Protein AF-A0A2A9NNT7-F1 (afdb_monomer_lite)

pLDDT: mean 87.03, std 10.15, range [54.22, 98.06]

Secondary structure (DSSP, 8-state):
-HHHHHTTS--HHHHHHHHHHSTT--GGGS--TTS---HHHHHHH-PPPPPPPP----SSTTSSEEEEEEE-SS--GGG--EEEEEEES--

Sequence (91 aa):
HIWHKHLGHPGAEALRHFKNDTLDMPSNVVKPRTDSICTGCVKGKMTNKSFPSSESRAKQPFELVHSDVKEFPKEGFRRTKYIVTFLDDFS

InterPro domains:
  IPR039537 Retrotransposon Ty1/copia-like [PTHR42648] (4-91)

Radius of gyration: 25.4 Å; chains: 1; bounding box: 49×34×61 Å

Organism: NCBI:txid703135

Structure (mmCIF, N/CA/C/O backbone):
data_AF-A0A2A9NNT7-F1
#
_entry.id   AF-A0A2A9NNT7-F1
#
loop_
_atom_site.group_PDB
_atom_site.id
_atom_site.type_symbol
_atom_site.label_atom_id
_atom_site.label_alt_id
_atom_s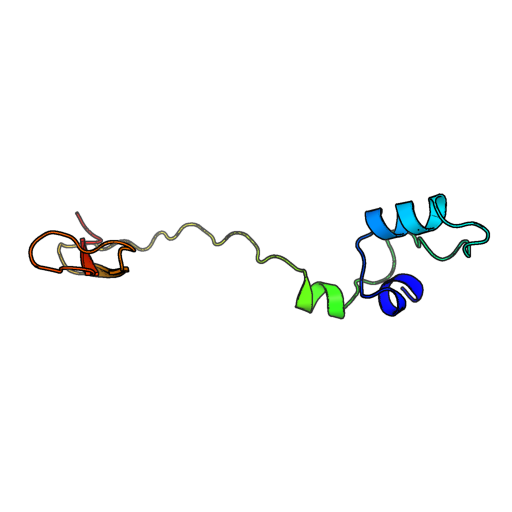ite.label_comp_id
_atom_site.label_asym_id
_atom_site.label_entity_id
_atom_site.label_seq_id
_atom_site.pdbx_PDB_ins_code
_atom_site.Cartn_x
_atom_site.Cartn_y
_atom_site.Cartn_z
_atom_site.occupancy
_atom_site.B_iso_or_equiv
_atom_site.auth_seq_id
_atom_site.auth_comp_id
_atom_site.auth_asym_id
_atom_site.auth_atom_id
_atom_site.pdbx_PDB_model_num
ATOM 1 N N . HIS A 1 1 ? 11.183 3.991 -31.332 1.00 69.25 1 HIS A N 1
ATOM 2 C CA . HIS A 1 1 ? 10.146 2.962 -31.095 1.00 69.25 1 HIS A CA 1
ATOM 3 C C . HIS A 1 1 ? 10.563 1.535 -31.406 1.00 69.25 1 HIS A C 1
ATOM 5 O O . HIS A 1 1 ? 10.325 0.711 -30.542 1.00 69.25 1 HIS A O 1
ATOM 11 N N . ILE A 1 2 ? 11.171 1.206 -32.555 1.00 83.06 2 ILE A N 1
ATOM 12 C CA . ILE A 1 2 ? 11.530 -0.194 -32.892 1.00 83.06 2 ILE A CA 1
ATOM 13 C C . ILE A 1 2 ? 12.432 -0.828 -31.821 1.00 83.06 2 ILE A C 1
ATOM 15 O O . ILE A 1 2 ? 12.012 -1.767 -31.156 1.00 83.06 2 ILE A O 1
ATOM 19 N N . TRP A 1 3 ? 13.606 -0.244 -31.564 1.00 84.44 3 TRP A N 1
ATOM 20 C CA . TRP A 1 3 ? 14.540 -0.734 -30.541 1.00 84.44 3 TRP A CA 1
ATOM 21 C C . TRP A 1 3 ? 13.956 -0.713 -29.127 1.00 84.44 3 TRP A C 1
ATOM 23 O O . TRP A 1 3 ? 14.139 -1.650 -28.364 1.00 84.44 3 TRP A O 1
ATOM 33 N N . HIS A 1 4 ? 13.150 0.302 -28.810 1.00 86.25 4 HIS A N 1
ATOM 34 C CA . HIS A 1 4 ? 12.379 0.333 -27.571 1.00 86.25 4 HIS A CA 1
ATOM 35 C C . HIS A 1 4 ? 11.428 -0.874 -27.440 1.00 86.25 4 HIS A C 1
ATOM 37 O O . HIS A 1 4 ? 11.311 -1.418 -26.355 1.00 86.25 4 HIS A O 1
ATOM 43 N N . LYS A 1 5 ? 10.761 -1.331 -28.508 1.00 85.69 5 LYS A N 1
ATOM 44 C CA . LYS A 1 5 ? 9.898 -2.525 -28.455 1.00 85.69 5 LYS A CA 1
ATOM 45 C C . LYS A 1 5 ? 10.713 -3.822 -28.422 1.00 85.69 5 LYS A C 1
ATOM 47 O O . LYS A 1 5 ? 10.465 -4.656 -27.562 1.00 85.69 5 LYS A O 1
ATOM 52 N N . HIS A 1 6 ? 11.694 -3.975 -29.313 1.00 87.31 6 HIS A N 1
ATOM 53 C CA . HIS A 1 6 ? 12.491 -5.205 -29.433 1.00 87.31 6 HIS A CA 1
ATOM 54 C C . HIS A 1 6 ? 13.291 -5.531 -28.167 1.00 87.31 6 HIS A C 1
ATOM 56 O O . HIS A 1 6 ? 13.452 -6.696 -27.833 1.00 87.31 6 HIS A O 1
ATOM 62 N N . LEU A 1 7 ? 13.755 -4.510 -27.442 1.00 86.56 7 LEU A N 1
ATOM 63 C CA . LEU A 1 7 ? 14.558 -4.679 -26.227 1.00 86.56 7 LEU A CA 1
ATOM 64 C C . LEU A 1 7 ? 13.714 -4.752 -24.943 1.00 86.56 7 LEU A C 1
ATOM 66 O O . LEU A 1 7 ? 14.255 -4.626 -23.849 1.00 86.56 7 LEU A O 1
ATOM 70 N N . GLY A 1 8 ? 12.387 -4.897 -25.045 1.00 88.94 8 GLY A N 1
ATOM 71 C CA . GLY A 1 8 ? 11.524 -5.045 -23.867 1.00 88.94 8 GLY A CA 1
ATOM 72 C C . GLY A 1 8 ? 11.185 -3.730 -23.158 1.00 88.94 8 GLY A C 1
ATOM 73 O O . GLY A 1 8 ? 11.130 -3.655 -21.932 1.00 88.94 8 GLY A O 1
ATOM 74 N N . HIS A 1 9 ? 10.927 -2.668 -23.918 1.00 89.44 9 HIS A N 1
ATOM 75 C CA . HIS A 1 9 ? 10.500 -1.364 -23.406 1.00 89.44 9 HIS A CA 1
ATOM 76 C C . HIS A 1 9 ? 11.478 -0.655 -22.447 1.00 89.44 9 HIS A C 1
ATOM 78 O O . HIS A 1 9 ? 11.020 -0.033 -21.480 1.00 89.44 9 HIS A O 1
ATOM 84 N N . PRO A 1 10 ? 12.807 -0.681 -22.668 1.00 87.19 10 PRO A N 1
ATOM 85 C CA . PRO A 1 10 ? 13.754 -0.003 -21.792 1.00 87.19 10 PRO A CA 1
ATOM 86 C C . PRO A 1 10 ? 13.487 1.507 -21.744 1.00 87.19 10 PRO A C 1
ATOM 88 O O . PRO A 1 10 ? 12.969 2.106 -22.697 1.00 87.19 10 PRO A O 1
ATOM 91 N N . GLY A 1 11 ? 13.834 2.112 -20.606 1.00 86.44 11 GLY A N 1
ATOM 92 C CA . GLY A 1 11 ? 13.777 3.559 -20.425 1.00 86.44 11 GLY A CA 1
ATOM 93 C C . GLY A 1 11 ? 14.746 4.289 -21.358 1.00 86.44 11 GLY A C 1
ATOM 94 O O . GLY A 1 11 ? 15.667 3.695 -21.919 1.00 86.44 11 GLY A O 1
ATOM 95 N N . ALA A 1 12 ? 14.551 5.598 -21.514 1.00 83.88 12 ALA A N 1
ATOM 96 C CA . ALA A 1 12 ? 15.376 6.414 -22.409 1.00 83.88 12 ALA A CA 1
ATOM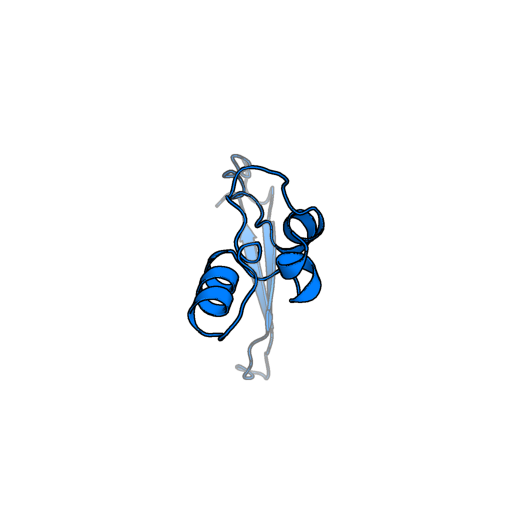 97 C C . ALA A 1 12 ? 16.870 6.386 -22.039 1.00 83.88 12 ALA A C 1
ATOM 99 O O . ALA A 1 12 ? 17.722 6.399 -22.920 1.00 83.88 12 ALA A O 1
ATOM 100 N N . GLU A 1 13 ? 17.183 6.319 -20.746 1.00 85.69 13 GLU A N 1
ATOM 101 C CA . GLU A 1 13 ? 18.554 6.214 -20.245 1.00 85.69 13 GLU A CA 1
ATOM 102 C C . GLU A 1 13 ? 19.207 4.875 -20.595 1.00 85.69 13 GLU A C 1
ATOM 104 O O . GLU A 1 13 ? 20.301 4.860 -21.148 1.00 85.69 13 GLU A O 1
ATOM 109 N N . ALA A 1 14 ? 18.501 3.763 -20.385 1.00 87.19 14 ALA A N 1
ATOM 110 C CA . ALA A 1 14 ? 18.981 2.444 -20.786 1.00 87.19 14 ALA A CA 1
ATOM 111 C C . ALA A 1 14 ? 19.226 2.363 -22.307 1.00 87.19 14 ALA A C 1
ATOM 113 O O . ALA A 1 14 ? 20.226 1.801 -22.737 1.00 87.19 14 ALA A O 1
ATOM 114 N N . LEU A 1 15 ? 18.372 2.991 -23.130 1.00 86.19 15 LEU A N 1
ATOM 115 C CA . LEU A 1 15 ? 18.598 3.098 -24.580 1.00 86.19 15 LEU A CA 1
ATOM 116 C C . LEU A 1 15 ? 19.797 3.987 -24.942 1.00 86.19 15 LEU A C 1
ATOM 118 O O . LEU A 1 15 ? 20.455 3.739 -25.951 1.00 86.19 15 LEU A O 1
ATOM 122 N N . ARG A 1 16 ? 20.077 5.025 -24.143 1.00 84.62 16 ARG A N 1
ATOM 123 C CA . ARG A 1 16 ? 21.246 5.896 -24.323 1.00 84.62 16 ARG A CA 1
ATOM 124 C C . ARG A 1 16 ? 22.539 5.141 -24.026 1.00 84.62 16 ARG A C 1
ATOM 126 O O . ARG A 1 16 ? 23.460 5.235 -24.826 1.00 84.62 16 ARG A O 1
ATOM 133 N N . HIS A 1 17 ? 22.585 4.381 -22.933 1.00 86.38 17 HIS A N 1
ATOM 134 C CA . HIS A 1 17 ? 23.734 3.528 -22.606 1.00 86.38 17 HIS A CA 1
ATOM 135 C C . HIS A 1 17 ? 23.921 2.461 -23.681 1.00 86.38 17 HIS A C 1
ATOM 137 O O . HIS A 1 17 ? 24.982 2.370 -24.274 1.00 86.38 17 HIS A O 1
ATOM 143 N N . PHE A 1 18 ? 22.844 1.778 -24.074 1.00 84.00 18 PHE A N 1
ATOM 144 C CA . PHE A 1 18 ? 22.898 0.786 -25.147 1.00 84.00 18 PHE A CA 1
ATOM 145 C C . PHE A 1 18 ? 23.471 1.337 -26.464 1.00 84.00 18 PHE A C 1
ATOM 147 O O . PHE A 1 18 ? 24.264 0.664 -27.114 1.00 84.00 18 PHE A O 1
ATOM 154 N N . LYS A 1 19 ? 23.116 2.574 -26.843 1.00 84.25 19 LYS A N 1
ATOM 155 C CA . LYS A 1 19 ? 23.689 3.248 -28.018 1.00 84.25 19 LYS A CA 1
ATOM 156 C C . LYS A 1 19 ? 25.181 3.568 -27.856 1.00 84.25 19 LYS A C 1
ATOM 158 O O . LYS A 1 19 ? 25.906 3.489 -28.839 1.00 84.25 19 LYS A O 1
ATOM 163 N N . ASN A 1 20 ? 25.604 3.999 -26.671 1.00 84.38 20 ASN A N 1
ATOM 164 C CA . ASN A 1 20 ? 26.971 4.466 -26.429 1.00 84.38 20 ASN A CA 1
ATOM 165 C C . ASN A 1 20 ? 27.953 3.316 -26.165 1.00 84.38 20 ASN A C 1
ATOM 167 O O . ASN A 1 20 ? 29.123 3.428 -26.516 1.00 84.38 20 ASN A O 1
ATOM 171 N N . ASP A 1 21 ? 27.468 2.223 -25.580 1.00 85.50 21 ASP A N 1
ATOM 172 C CA . ASP A 1 21 ? 28.290 1.121 -25.074 1.00 85.50 21 ASP A CA 1
ATOM 173 C C . ASP A 1 21 ? 28.364 -0.059 -26.063 1.00 85.50 21 ASP A C 1
ATOM 175 O O . ASP A 1 21 ? 29.050 -1.046 -25.807 1.00 85.50 21 ASP A O 1
ATOM 179 N N . THR A 1 22 ? 27.665 0.031 -27.202 1.00 83.50 22 THR A N 1
ATOM 180 C CA . THR A 1 22 ? 27.629 -1.012 -28.238 1.00 83.50 22 THR A CA 1
ATOM 181 C C . THR A 1 22 ? 28.156 -0.460 -29.563 1.00 83.50 22 THR A C 1
ATOM 183 O O . THR A 1 22 ? 27.669 0.558 -30.059 1.00 83.50 22 THR A O 1
ATOM 186 N N . LEU A 1 23 ? 29.145 -1.140 -30.150 1.00 80.81 23 LEU A N 1
ATOM 187 C CA . LEU A 1 23 ? 29.724 -0.781 -31.448 1.00 80.81 23 LEU A CA 1
ATOM 188 C C . LEU A 1 23 ? 28.692 -0.969 -32.580 1.00 80.81 23 LEU A C 1
ATOM 190 O O . LEU A 1 23 ? 27.862 -1.873 -32.517 1.00 80.81 23 LEU A O 1
ATOM 194 N N . ASP A 1 24 ? 28.744 -0.115 -33.606 1.00 80.56 24 ASP A N 1
ATOM 195 C CA . ASP A 1 24 ? 27.916 -0.195 -34.825 1.00 80.56 24 ASP A CA 1
ATOM 196 C C . ASP A 1 24 ? 26.391 -0.105 -34.622 1.00 80.56 24 ASP A C 1
ATOM 198 O O . ASP A 1 24 ? 25.594 -0.560 -35.451 1.00 80.56 24 ASP A O 1
ATOM 202 N N . MET A 1 25 ? 25.943 0.541 -33.543 1.00 78.25 25 MET A N 1
ATOM 203 C CA . MET A 1 25 ? 24.512 0.729 -33.312 1.00 78.25 25 MET A CA 1
ATOM 204 C C . MET A 1 25 ? 23.871 1.717 -34.299 1.00 78.25 25 MET A C 1
ATOM 206 O O . MET A 1 25 ? 24.375 2.828 -34.494 1.00 78.25 25 MET A O 1
ATOM 210 N N . PRO A 1 26 ? 22.686 1.391 -34.855 1.00 75.19 26 PRO A N 1
ATOM 211 C CA . PRO A 1 26 ? 21.951 2.308 -35.712 1.00 75.19 26 PRO A CA 1
ATOM 212 C C . PRO A 1 26 ? 21.675 3.656 -35.038 1.00 75.19 26 PRO A C 1
ATOM 214 O O . PRO A 1 26 ? 21.239 3.741 -33.887 1.00 75.19 26 PRO A O 1
ATOM 217 N N . SER A 1 27 ? 21.822 4.744 -35.793 1.00 71.56 27 SER A N 1
ATOM 218 C CA . SER A 1 27 ? 21.571 6.107 -35.301 1.00 71.56 27 SER A CA 1
ATOM 219 C C . SER A 1 27 ? 20.138 6.321 -34.782 1.00 71.56 27 SER A C 1
ATOM 221 O O . SER A 1 27 ? 19.899 7.218 -33.972 1.00 71.56 27 SER A O 1
ATOM 223 N N . ASN A 1 28 ? 19.193 5.463 -35.187 1.00 72.75 28 ASN A N 1
ATOM 224 C CA . ASN A 1 28 ? 17.773 5.508 -34.832 1.00 72.75 28 ASN A CA 1
ATOM 225 C C . ASN A 1 28 ? 17.399 4.789 -33.512 1.00 72.75 28 ASN A C 1
ATOM 227 O O . ASN A 1 28 ? 16.205 4.696 -33.197 1.00 72.75 28 ASN A O 1
ATOM 231 N N . VAL A 1 29 ? 18.379 4.283 -32.749 1.00 75.94 29 VAL A N 1
ATOM 232 C CA . VAL A 1 29 ? 18.181 3.624 -31.437 1.00 75.94 29 VAL A CA 1
ATOM 233 C C . VAL A 1 29 ? 17.580 4.580 -30.410 1.00 75.94 29 VAL A C 1
ATOM 235 O O . VAL A 1 29 ? 16.626 4.231 -29.712 1.00 75.94 29 VAL A O 1
ATOM 238 N N . VAL A 1 30 ? 18.074 5.819 -30.383 1.00 69.25 30 VAL A N 1
ATOM 239 C CA . VAL A 1 30 ? 17.557 6.902 -29.541 1.00 69.25 30 VAL A CA 1
ATOM 240 C C . VAL A 1 30 ? 16.825 7.888 -30.449 1.00 69.25 30 VAL A C 1
ATOM 242 O O . VAL A 1 30 ? 17.453 8.710 -31.107 1.00 69.25 30 VAL A O 1
ATOM 245 N N . LYS A 1 31 ? 15.491 7.800 -30.525 1.00 62.38 31 LYS A N 1
ATOM 246 C CA . LYS A 1 31 ? 14.683 8.855 -31.164 1.00 62.38 31 LYS A CA 1
ATOM 247 C C . LYS A 1 31 ? 14.411 9.992 -30.159 1.00 62.38 31 LYS A C 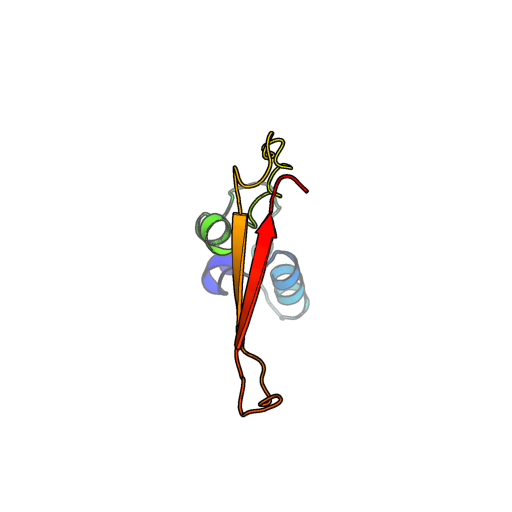1
ATOM 249 O O . LYS A 1 31 ? 14.256 9.691 -28.973 1.00 62.38 31 LYS A O 1
ATOM 254 N N . PRO A 1 32 ? 14.322 11.264 -30.603 1.00 54.28 32 PRO A N 1
ATOM 255 C CA . PRO A 1 32 ? 13.906 12.385 -29.759 1.00 54.28 32 PRO A CA 1
ATOM 256 C C . PRO A 1 32 ? 12.555 12.122 -29.085 1.00 54.28 32 PRO A C 1
ATOM 258 O O . PRO A 1 32 ? 11.706 11.412 -29.623 1.00 54.28 32 PRO A O 1
ATOM 261 N N . ARG A 1 33 ? 12.365 12.717 -27.902 1.00 55.59 33 ARG A N 1
ATOM 262 C CA . ARG A 1 33 ? 11.215 12.531 -26.996 1.00 55.59 33 ARG A CA 1
ATOM 263 C C . ARG A 1 33 ? 9.840 12.883 -27.590 1.00 55.59 33 ARG A C 1
ATOM 265 O O . ARG A 1 33 ? 8.845 12.688 -26.902 1.00 55.59 33 ARG A O 1
ATOM 272 N N . THR A 1 34 ? 9.768 13.424 -28.801 1.00 54.22 34 THR A N 1
ATOM 273 C CA . THR A 1 34 ? 8.602 14.180 -29.266 1.00 54.22 34 THR A CA 1
ATOM 274 C C . THR A 1 34 ? 7.553 13.379 -30.023 1.00 54.22 34 THR A C 1
ATOM 276 O O . THR A 1 34 ? 6.402 13.782 -29.968 1.00 54.22 34 THR A O 1
ATOM 279 N N . ASP A 1 35 ? 7.859 12.224 -30.625 1.00 58.22 35 ASP A N 1
ATOM 280 C CA . ASP A 1 35 ? 6.854 11.547 -31.459 1.00 58.22 35 ASP A CA 1
ATOM 281 C C . ASP A 1 35 ? 6.506 10.134 -30.983 1.00 58.22 35 ASP A C 1
ATOM 283 O O . ASP A 1 35 ? 7.222 9.148 -31.191 1.00 58.22 35 ASP A O 1
ATOM 287 N N . SER A 1 36 ? 5.310 10.065 -30.398 1.00 67.94 36 SER A N 1
ATOM 288 C CA . SER A 1 36 ? 4.529 8.920 -29.919 1.00 67.94 36 SER A CA 1
ATOM 289 C C . SER A 1 36 ? 4.907 8.339 -28.553 1.00 67.94 36 SER A C 1
ATOM 291 O O . SER A 1 36 ? 5.993 7.821 -28.302 1.00 67.94 36 SER A O 1
ATOM 293 N N . ILE A 1 37 ? 3.926 8.392 -27.657 1.00 79.00 37 ILE A N 1
ATOM 294 C CA . ILE A 1 37 ? 3.898 7.676 -26.389 1.00 79.00 37 ILE A CA 1
ATOM 295 C C . ILE A 1 37 ? 3.729 6.179 -26.689 1.00 79.00 37 ILE A C 1
ATOM 297 O O . ILE A 1 37 ? 2.871 5.781 -27.476 1.00 79.00 37 ILE A O 1
ATOM 301 N N . CYS A 1 38 ? 4.535 5.323 -26.059 1.00 86.31 38 CYS A N 1
ATOM 302 C CA . CYS A 1 38 ? 4.373 3.878 -26.191 1.00 86.31 38 CYS A CA 1
ATOM 303 C C . CYS A 1 38 ? 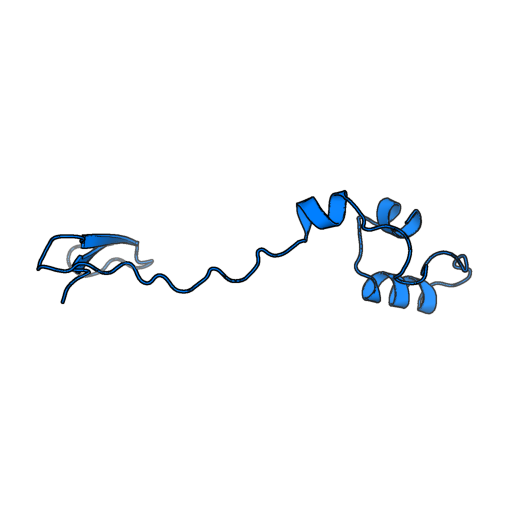3.203 3.389 -25.321 1.00 86.31 38 CYS A C 1
ATOM 305 O O . CYS A 1 38 ? 3.281 3.434 -24.093 1.00 86.31 38 CYS A O 1
ATOM 307 N N . THR A 1 39 ? 2.143 2.867 -25.943 1.00 88.38 39 THR A N 1
ATOM 308 C CA . THR A 1 39 ? 0.941 2.372 -25.246 1.00 88.38 39 THR A CA 1
ATOM 309 C C . THR A 1 39 ? 1.240 1.243 -24.254 1.00 88.38 39 THR A C 1
ATOM 311 O O . THR A 1 39 ? 0.661 1.221 -23.171 1.00 88.38 39 THR A O 1
ATOM 314 N N . GLY A 1 40 ? 2.176 0.343 -24.578 1.00 87.38 40 GLY A N 1
ATOM 315 C CA . GLY A 1 40 ? 2.619 -0.725 -23.671 1.00 87.38 40 GLY A CA 1
ATOM 316 C C . GLY A 1 40 ? 3.293 -0.183 -22.409 1.00 87.38 40 GLY A C 1
ATOM 317 O O . GLY A 1 40 ? 3.000 -0.635 -21.306 1.00 87.38 40 GLY A O 1
ATOM 318 N N . CYS A 1 41 ? 4.123 0.855 -22.547 1.00 89.81 41 CYS A N 1
ATOM 319 C CA . CYS A 1 41 ? 4.752 1.517 -21.403 1.00 89.81 41 CYS A CA 1
ATOM 320 C C . CYS A 1 41 ? 3.754 2.279 -20.548 1.00 89.81 41 CYS A C 1
ATOM 322 O O . CYS A 1 41 ? 3.863 2.239 -19.332 1.00 89.81 41 CYS A O 1
ATOM 324 N N . VAL A 1 42 ? 2.779 2.956 -21.157 1.00 89.94 42 VAL A N 1
ATOM 325 C CA . VAL A 1 42 ? 1.725 3.630 -20.388 1.00 89.94 42 VAL A CA 1
ATOM 326 C C . VAL A 1 42 ? 0.956 2.615 -19.554 1.00 89.94 42 VAL A C 1
ATOM 328 O O . VAL A 1 42 ? 0.771 2.816 -18.364 1.00 89.94 42 VAL A O 1
ATOM 331 N N . LYS A 1 43 ? 0.567 1.486 -20.149 1.00 89.94 43 LYS A N 1
ATOM 332 C CA . LYS A 1 43 ? -0.183 0.452 -19.429 1.00 89.94 43 LYS A CA 1
ATOM 333 C C . LYS A 1 43 ? 0.646 -0.261 -18.355 1.00 89.94 43 LYS A C 1
ATOM 335 O O . LYS A 1 43 ? 0.092 -0.622 -17.328 1.00 89.94 43 LYS A O 1
ATOM 340 N N . GLY A 1 44 ? 1.940 -0.483 -18.593 1.00 89.62 44 GLY A N 1
ATOM 341 C CA . GLY A 1 44 ? 2.782 -1.302 -17.712 1.00 89.62 44 GLY A CA 1
ATOM 342 C C . GLY A 1 44 ? 3.714 -0.542 -16.764 1.00 89.62 44 GLY A C 1
ATOM 343 O O . GLY A 1 44 ? 4.237 -1.145 -15.835 1.00 89.62 44 GLY A O 1
ATOM 344 N N . LYS A 1 45 ? 3.983 0.746 -17.008 1.00 88.44 45 LYS A N 1
ATOM 345 C CA . LYS A 1 45 ? 4.993 1.538 -16.274 1.00 88.44 45 LYS A CA 1
ATOM 346 C C . LYS A 1 45 ? 4.500 2.904 -15.809 1.00 88.44 45 LYS A C 1
ATOM 348 O O . LYS A 1 45 ? 5.230 3.580 -15.089 1.00 88.44 45 LYS A O 1
ATOM 353 N N . MET A 1 46 ? 3.315 3.349 -16.231 1.00 89.19 46 MET A N 1
ATOM 354 C CA . MET A 1 46 ? 2.774 4.611 -15.735 1.00 89.19 46 MET A CA 1
ATOM 355 C C . MET A 1 46 ? 2.420 4.443 -14.262 1.00 89.19 46 MET A C 1
ATOM 357 O O . MET A 1 46 ? 1.544 3.657 -13.907 1.00 89.19 46 MET A O 1
ATOM 361 N N . THR A 1 47 ? 3.115 5.182 -13.407 1.00 89.88 47 THR A N 1
ATOM 362 C CA . THR A 1 47 ? 2.755 5.275 -11.997 1.00 89.88 47 THR A CA 1
ATOM 363 C C . THR A 1 47 ? 1.410 5.972 -11.877 1.00 89.88 47 THR A C 1
ATOM 365 O O . THR A 1 47 ? 1.120 6.908 -12.631 1.00 89.88 47 THR A O 1
ATOM 368 N N . ASN A 1 48 ? 0.595 5.550 -10.913 1.00 88.12 48 ASN A N 1
ATOM 369 C CA . ASN A 1 48 ? -0.591 6.322 -10.588 1.00 88.12 48 ASN A CA 1
ATOM 370 C C . ASN A 1 48 ? -0.171 7.723 -10.113 1.00 88.12 48 ASN A C 1
ATOM 372 O O . ASN A 1 48 ? 0.920 7.899 -9.559 1.00 88.12 48 ASN A O 1
ATOM 376 N N . LYS A 1 49 ? -1.025 8.723 -10.334 1.00 89.75 49 LYS A N 1
ATOM 377 C CA . LYS A 1 49 ? -0.840 10.008 -9.655 1.00 89.75 49 LYS A CA 1
ATOM 378 C C . LYS A 1 49 ? -1.030 9.791 -8.155 1.00 89.75 49 LYS A C 1
ATOM 380 O O . LYS A 1 49 ? -1.732 8.863 -7.751 1.00 89.75 49 LYS A O 1
ATOM 385 N N . SER A 1 50 ? -0.421 10.650 -7.343 1.00 93.06 50 SER A N 1
ATOM 386 C CA . SER A 1 50 ? -0.696 10.667 -5.908 1.00 93.06 50 SER A CA 1
ATOM 387 C C . SER A 1 50 ? -2.200 10.775 -5.680 1.00 93.06 50 SER A C 1
ATOM 389 O O . SER A 1 50 ? -2.869 11.590 -6.322 1.00 93.06 50 SER A O 1
ATOM 391 N N . PHE A 1 51 ? -2.726 9.941 -4.786 1.00 91.94 51 PHE A N 1
ATOM 392 C CA . PHE A 1 51 ? -4.112 10.061 -4.360 1.00 91.94 51 PHE A CA 1
ATOM 393 C C . PHE A 1 51 ? -4.291 11.402 -3.634 1.00 91.94 51 PHE A C 1
ATOM 395 O O . PHE A 1 51 ? -3.400 11.792 -2.872 1.00 91.94 51 PHE A O 1
ATOM 402 N N . PRO A 1 52 ? -5.392 12.132 -3.884 1.00 92.81 52 PRO A N 1
ATOM 403 C CA . PRO A 1 52 ? -5.685 13.339 -3.126 1.00 92.81 52 PRO A CA 1
ATOM 404 C C . PRO A 1 52 ? -5.912 12.987 -1.653 1.00 92.81 52 PRO A C 1
ATOM 406 O O . PRO A 1 52 ? -6.349 11.880 -1.330 1.00 92.81 52 PRO A O 1
ATOM 409 N N . SER A 1 53 ? -5.640 13.940 -0.764 1.00 92.38 53 SER A N 1
ATOM 410 C CA . SER A 1 53 ? -6.025 13.809 0.641 1.00 92.38 53 SER A CA 1
ATOM 411 C C . SER A 1 53 ? -7.541 13.649 0.751 1.00 92.38 53 SER A C 1
ATOM 413 O O . SER A 1 53 ? -8.294 14.349 0.074 1.00 92.38 53 SER A O 1
ATOM 415 N N . SER A 1 54 ? -7.987 12.731 1.606 1.00 90.81 54 SER A N 1
ATOM 416 C CA . SER A 1 54 ? -9.404 12.584 1.934 1.00 90.81 54 SER A CA 1
ATOM 417 C C . SER A 1 54 ? -9.823 13.665 2.929 1.00 90.81 54 SER A C 1
ATOM 419 O O . SER A 1 54 ? -9.169 13.836 3.954 1.00 90.81 54 SER A O 1
ATOM 421 N N . GLU A 1 55 ? -10.932 14.351 2.653 1.00 91.06 55 GLU A N 1
ATOM 422 C CA . GLU A 1 55 ? -11.628 15.208 3.629 1.00 91.06 55 GLU A CA 1
ATOM 423 C C . GLU A 1 55 ? -12.703 14.435 4.413 1.00 91.06 55 GLU A C 1
ATOM 425 O O . GLU A 1 55 ? -13.318 14.969 5.333 1.00 91.06 55 GLU A O 1
ATOM 430 N N . SER A 1 56 ? -12.946 13.169 4.053 1.00 92.44 56 SER A N 1
ATOM 431 C CA . SER A 1 56 ? -13.886 12.306 4.764 1.00 92.44 56 SER A CA 1
ATOM 432 C C . SER A 1 56 ? -13.325 11.941 6.132 1.00 92.44 56 SER A C 1
ATOM 434 O O . SER A 1 56 ? -12.243 11.357 6.217 1.00 92.44 56 SER A O 1
ATOM 436 N N . ARG A 1 57 ? -14.096 12.252 7.173 1.00 94.50 57 ARG A N 1
ATOM 437 C CA . ARG A 1 57 ? -13.827 11.935 8.574 1.00 94.50 57 ARG A CA 1
ATOM 438 C C . ARG A 1 57 ? -15.155 11.664 9.282 1.00 94.50 57 ARG A C 1
ATOM 440 O O . ARG A 1 57 ? -16.142 12.350 8.992 1.00 94.50 57 ARG A O 1
ATOM 447 N N . ALA A 1 58 ? -15.176 10.704 10.200 1.00 97.44 58 ALA A N 1
ATOM 448 C CA . ALA A 1 58 ? -16.296 10.488 11.109 1.00 97.44 58 ALA A CA 1
ATOM 449 C C . ALA A 1 58 ? -16.610 11.763 11.911 1.00 97.44 58 ALA A C 1
ATOM 451 O O . ALA A 1 58 ? -15.714 12.507 12.315 1.00 97.44 58 ALA A O 1
ATOM 452 N N . LYS A 1 59 ? -17.898 12.023 12.134 1.00 97.50 59 LYS A N 1
ATOM 453 C CA . LYS A 1 59 ? -18.436 13.190 12.852 1.00 97.50 59 LYS A CA 1
ATOM 454 C C . LYS A 1 59 ? -18.909 12.853 14.260 1.00 97.50 59 LYS A C 1
ATOM 456 O O . LYS A 1 59 ? -19.138 13.768 15.049 1.00 97.50 59 LYS A O 1
ATOM 461 N N . GLN A 1 60 ? -19.070 11.571 14.567 1.00 97.75 60 GLN A N 1
ATOM 462 C CA . GLN A 1 60 ? -19.431 11.085 15.894 1.00 97.75 60 GLN A CA 1
ATOM 463 C C . GLN A 1 60 ? -18.682 9.784 16.229 1.00 97.75 60 GLN A C 1
ATOM 465 O O . GLN A 1 60 ? -18.319 9.045 15.308 1.00 97.75 60 GLN A O 1
ATOM 470 N N . PRO A 1 61 ? -18.470 9.480 17.525 1.00 98.06 61 PRO A N 1
ATOM 471 C CA . PRO A 1 61 ? -17.813 8.245 17.947 1.00 98.06 61 PRO A CA 1
ATOM 472 C C . PRO A 1 61 ? -18.451 7.000 17.326 1.00 98.06 61 PRO A C 1
ATOM 474 O O . PRO A 1 61 ? -19.680 6.878 17.310 1.00 98.06 61 PRO A O 1
ATOM 477 N N . PHE A 1 62 ? -17.615 6.067 16.865 1.00 96.62 62 PHE A N 1
ATOM 478 C CA . PHE A 1 62 ? -18.005 4.778 16.281 1.00 96.62 62 PHE A CA 1
ATOM 479 C C . PHE A 1 62 ? -18.801 4.842 14.966 1.00 96.62 62 PHE A C 1
ATOM 481 O O . PHE A 1 62 ? -19.345 3.826 14.534 1.00 96.62 62 PHE A O 1
ATOM 488 N N . GLU A 1 63 ? -18.866 5.995 14.296 1.00 97.88 63 GLU A N 1
ATOM 489 C CA . GLU A 1 63 ? -19.475 6.103 12.959 1.00 97.88 63 GLU A CA 1
ATOM 490 C C . GLU A 1 63 ? -18.683 5.323 11.898 1.00 97.88 63 GLU A C 1
ATOM 492 O O . GLU A 1 63 ? -19.265 4.740 10.983 1.00 97.88 63 GLU A O 1
ATOM 497 N N . LEU A 1 64 ? -17.356 5.289 12.039 1.00 97.31 64 LEU A N 1
ATOM 498 C CA . LEU A 1 64 ? -16.444 4.553 11.174 1.00 97.31 64 LEU A CA 1
ATOM 499 C C . LEU A 1 64 ? -15.296 3.992 12.017 1.00 97.31 64 LEU A C 1
ATOM 501 O O . LEU A 1 64 ? -14.610 4.740 12.702 1.00 97.31 64 LEU A O 1
ATOM 505 N N . VAL A 1 65 ? -15.072 2.679 11.946 1.00 97.31 65 VAL A N 1
ATOM 506 C CA . VAL A 1 65 ? -13.955 2.002 12.619 1.00 97.31 65 VAL A CA 1
ATOM 507 C C . VAL A 1 65 ? -13.100 1.302 11.574 1.00 97.31 65 VAL A C 1
ATOM 509 O O . VAL A 1 65 ? -13.587 0.448 10.832 1.00 97.31 65 VAL A O 1
ATOM 512 N N . HIS A 1 66 ? -11.815 1.639 11.538 1.00 96.62 66 HIS A N 1
ATOM 513 C CA . HIS A 1 66 ? -10.831 0.942 10.718 1.00 96.62 66 HIS A CA 1
ATOM 514 C C . HIS A 1 66 ? -10.286 -0.242 11.507 1.00 96.62 66 HIS A C 1
ATOM 516 O O . HIS A 1 66 ? -9.776 -0.069 12.615 1.00 96.62 66 HIS A O 1
ATOM 522 N N . SER A 1 67 ? -10.378 -1.443 10.941 1.00 98.00 67 SER A N 1
ATOM 523 C CA . SER A 1 67 ? -9.803 -2.643 11.545 1.00 98.00 67 SER A CA 1
ATOM 524 C C . SER A 1 67 ? -8.810 -3.313 10.617 1.00 98.00 67 SER A C 1
ATOM 526 O O . SER A 1 67 ? -9.101 -3.472 9.431 1.00 98.00 67 SER A O 1
ATOM 528 N N . ASP A 1 68 ? -7.689 -3.765 11.165 1.00 98.00 68 ASP A N 1
ATOM 529 C CA . ASP A 1 68 ? -6.699 -4.538 10.421 1.00 98.00 68 ASP A CA 1
ATOM 530 C C . ASP A 1 68 ? -6.226 -5.743 11.237 1.00 98.00 68 ASP A C 1
ATOM 532 O O . ASP A 1 68 ? -6.302 -5.757 12.470 1.00 98.00 68 ASP A O 1
ATOM 536 N N . VAL A 1 69 ? -5.739 -6.769 10.544 1.00 97.00 69 VAL A N 1
ATOM 537 C CA . VAL A 1 69 ? -5.150 -7.959 11.151 1.00 97.00 69 VAL A CA 1
ATOM 538 C C . VAL A 1 69 ? -3.683 -8.050 10.774 1.00 97.00 69 VAL A C 1
ATOM 540 O O . VAL A 1 69 ? -3.307 -8.081 9.602 1.00 97.00 69 VAL A O 1
ATOM 543 N N . LYS A 1 70 ? -2.828 -8.150 11.791 1.00 95.38 70 LYS A N 1
ATOM 544 C CA . LYS A 1 70 ? -1.392 -8.304 11.590 1.00 95.38 70 LYS A CA 1
ATOM 545 C C . LYS A 1 70 ? -0.895 -9.608 12.178 1.00 95.38 70 LYS A C 1
ATOM 547 O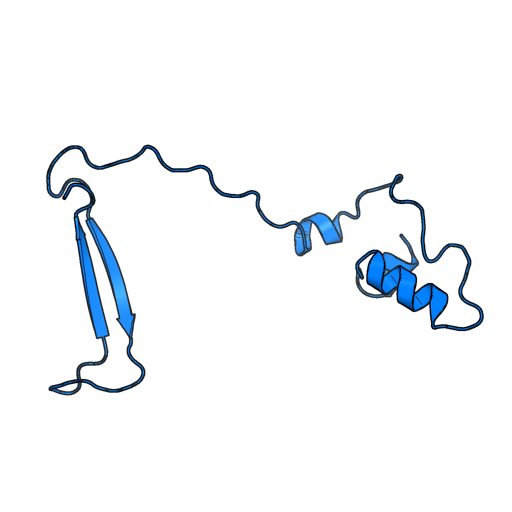 O . LYS A 1 70 ? -1.043 -9.859 13.369 1.00 95.38 70 LYS A O 1
ATOM 552 N N . GLU A 1 71 ? -0.241 -10.396 11.333 1.00 95.81 71 GLU A N 1
ATOM 553 C CA . GLU A 1 71 ? 0.540 -11.555 11.749 1.00 95.81 71 GLU A CA 1
ATOM 554 C C . GLU A 1 71 ? 1.974 -11.153 12.118 1.00 95.81 71 GLU A C 1
ATOM 556 O O . GLU A 1 71 ? 2.622 -10.371 11.409 1.00 95.81 71 GLU A O 1
ATOM 561 N N . PHE A 1 72 ? 2.483 -11.725 13.207 1.00 92.69 72 PHE A N 1
ATOM 562 C CA . PHE A 1 72 ? 3.869 -11.596 13.634 1.00 92.69 72 PHE A CA 1
ATOM 563 C C . PHE A 1 72 ? 4.685 -12.843 13.277 1.00 92.69 72 PHE A C 1
ATOM 565 O O . PHE A 1 72 ? 4.196 -13.970 13.376 1.00 92.69 72 PHE A O 1
ATOM 572 N N . PRO A 1 73 ? 5.967 -12.668 12.906 1.00 89.06 73 PRO A N 1
ATOM 573 C CA . PRO A 1 73 ? 6.829 -13.782 12.517 1.00 89.06 73 PRO A CA 1
ATOM 574 C C . PRO A 1 73 ? 7.200 -14.701 13.689 1.00 89.06 73 PRO A C 1
ATOM 576 O O . PRO A 1 73 ? 7.608 -15.837 13.468 1.00 89.06 73 PRO A O 1
ATOM 579 N N . LYS A 1 74 ? 7.085 -14.219 14.932 1.00 90.50 74 LYS A N 1
ATOM 580 C CA . LYS A 1 74 ? 7.349 -14.987 16.152 1.00 90.50 74 LYS A CA 1
ATOM 581 C C . LYS A 1 74 ? 6.089 -15.037 16.999 1.00 90.50 74 LYS A C 1
ATOM 583 O O . LYS A 1 74 ? 5.385 -14.037 17.113 1.00 90.50 74 LYS A O 1
ATOM 588 N N . GLU A 1 75 ? 5.852 -16.189 17.611 1.00 90.56 75 GLU A N 1
ATOM 589 C CA . GLU A 1 75 ? 4.784 -16.340 18.589 1.00 90.56 75 GLU A CA 1
ATOM 590 C C . GLU A 1 75 ? 5.069 -15.488 19.829 1.00 90.56 75 GLU A C 1
ATOM 592 O O . GLU A 1 75 ? 6.175 -15.490 20.376 1.00 90.56 75 GLU A O 1
ATOM 597 N N . GLY A 1 76 ? 4.052 -14.751 20.258 1.00 84.31 76 GLY A N 1
ATOM 598 C CA . GLY A 1 76 ? 4.032 -14.037 21.519 1.00 84.31 76 GLY A CA 1
ATOM 599 C C . GLY A 1 76 ? 3.587 -14.928 22.677 1.00 84.31 76 GLY A C 1
ATOM 600 O O . GLY A 1 76 ? 3.525 -16.159 22.602 1.00 84.31 76 GLY A O 1
ATOM 601 N N . PHE A 1 77 ? 3.230 -14.281 23.785 1.00 81.00 77 PHE A N 1
ATOM 602 C CA . PHE A 1 77 ? 2.702 -14.963 24.961 1.00 81.00 77 PHE A CA 1
ATOM 603 C C . PHE A 1 77 ? 1.474 -15.815 24.596 1.00 81.00 77 PHE A C 1
ATOM 605 O O . PHE A 1 77 ? 0.629 -15.395 23.803 1.00 81.00 77 PHE A O 1
ATOM 612 N N . ARG A 1 78 ? 1.376 -17.025 25.164 1.00 86.56 78 ARG A N 1
ATOM 613 C CA . ARG A 1 78 ? 0.300 -18.001 24.885 1.00 86.56 78 ARG A CA 1
ATOM 614 C C . ARG A 1 78 ? 0.161 -18.411 23.409 1.00 86.56 78 ARG A C 1
ATOM 616 O O . ARG A 1 78 ? -0.940 -18.747 22.986 1.00 86.56 78 ARG A O 1
ATOM 623 N N . ARG A 1 79 ? 1.256 -18.421 22.639 1.00 87.75 79 ARG A N 1
ATOM 624 C CA . ARG A 1 79 ? 1.254 -18.807 21.210 1.00 87.75 79 ARG A CA 1
ATOM 625 C C . ARG A 1 79 ? 0.380 -17.901 20.338 1.00 87.75 79 ARG A C 1
ATOM 627 O O . ARG A 1 79 ? -0.160 -18.314 19.316 1.00 87.75 79 ARG A O 1
ATOM 634 N N . THR A 1 80 ? 0.211 -16.651 20.760 1.00 89.19 80 THR A N 1
ATOM 635 C CA . THR A 1 80 ? -0.484 -15.643 19.960 1.00 89.19 80 THR A CA 1
ATOM 636 C C . THR A 1 80 ? 0.399 -15.230 18.788 1.00 89.19 80 THR A C 1
ATOM 638 O O . THR A 1 80 ? 1.594 -14.996 18.950 1.00 89.19 80 THR A O 1
ATOM 641 N N . LYS A 1 81 ? -0.180 -15.163 17.591 1.00 94.38 81 LYS A N 1
ATOM 642 C CA . LYS A 1 81 ? 0.541 -14.805 16.358 1.00 94.38 81 LYS A CA 1
ATOM 643 C C . LYS A 1 81 ? -0.097 -13.639 15.612 1.00 94.38 81 LYS A C 1
ATOM 645 O O . LYS A 1 81 ? 0.529 -13.043 14.745 1.00 94.38 81 LYS A O 1
ATOM 650 N N . TYR A 1 82 ? -1.328 -13.303 15.977 1.00 94.19 82 TYR A N 1
ATOM 651 C CA . TYR A 1 82 ? -2.130 -12.285 15.326 1.00 94.19 82 TYR A CA 1
ATOM 652 C C . TYR A 1 82 ? -2.518 -11.213 16.333 1.00 94.19 82 TYR A C 1
ATOM 654 O O . TYR A 1 82 ? -2.839 -11.525 17.482 1.00 94.19 82 TYR A O 1
ATOM 662 N N . ILE A 1 83 ? -2.526 -9.967 15.881 1.00 94.50 83 ILE A N 1
ATOM 663 C CA . ILE A 1 83 ? -3.255 -8.885 16.537 1.00 94.50 83 ILE A CA 1
ATOM 664 C C . ILE A 1 83 ? -4.342 -8.398 15.592 1.00 94.50 83 ILE A C 1
ATOM 666 O O . ILE A 1 83 ? -4.165 -8.426 14.373 1.00 94.50 83 ILE A O 1
ATOM 670 N N . VAL A 1 84 ? -5.438 -7.930 16.174 1.00 96.62 84 VAL A N 1
ATOM 671 C CA . VAL A 1 84 ? -6.457 -7.166 15.460 1.00 96.62 84 VAL A CA 1
ATOM 672 C C . VAL A 1 84 ? -6.432 -5.759 16.031 1.00 96.62 84 VAL A C 1
ATOM 674 O O . VAL A 1 84 ? -6.507 -5.589 17.250 1.00 96.62 84 VAL A O 1
ATOM 677 N N . THR A 1 85 ? -6.265 -4.765 15.170 1.00 97.44 85 THR A N 1
ATOM 678 C CA . THR A 1 85 ? -6.350 -3.356 15.548 1.00 97.44 85 THR A CA 1
ATOM 679 C C . THR A 1 85 ? -7.754 -2.848 15.264 1.00 97.44 85 THR A C 1
ATOM 681 O O . THR A 1 85 ? -8.391 -3.269 14.303 1.00 97.44 85 THR A O 1
ATOM 684 N N . PHE A 1 86 ? -8.229 -1.944 16.113 1.00 97.69 86 PHE A N 1
ATOM 685 C CA . PHE A 1 86 ? -9.456 -1.189 15.902 1.00 97.69 86 PHE A CA 1
ATOM 686 C C . PHE A 1 86 ? -9.125 0.275 16.159 1.00 97.69 86 PHE A C 1
ATOM 688 O O . PHE A 1 86 ? -8.655 0.615 17.246 1.00 97.69 86 PHE A O 1
ATOM 695 N N . LEU A 1 87 ? -9.328 1.114 15.152 1.00 97.38 87 LEU A N 1
ATOM 696 C CA . LEU A 1 87 ? -9.143 2.554 15.227 1.00 97.38 87 LEU A CA 1
ATOM 697 C C . LEU A 1 87 ? -10.486 3.212 14.938 1.00 97.38 87 LEU A C 1
ATOM 699 O O . LEU A 1 87 ? -11.000 3.099 13.826 1.00 97.38 87 LEU A O 1
ATOM 703 N N . ASP A 1 88 ? -11.053 3.867 15.945 1.00 97.69 88 ASP A N 1
ATOM 704 C CA . ASP A 1 88 ? -12.198 4.743 15.731 1.00 97.69 88 ASP A CA 1
ATOM 705 C C . ASP A 1 88 ? -11.735 5.929 14.891 1.00 97.69 88 ASP A C 1
ATOM 707 O O . ASP A 1 88 ? -10.787 6.622 15.255 1.00 97.69 88 ASP A O 1
ATOM 711 N N . ASP A 1 89 ? -12.375 6.134 13.744 1.00 97.00 89 ASP A N 1
ATOM 712 C CA . ASP A 1 89 ? -12.034 7.241 12.867 1.00 97.00 89 ASP A CA 1
ATOM 713 C C . ASP A 1 89 ? -12.370 8.565 13.547 1.00 97.00 89 ASP A C 1
ATOM 715 O O . ASP A 1 89 ? -11.748 9.549 13.214 1.00 97.00 89 ASP A O 1
AT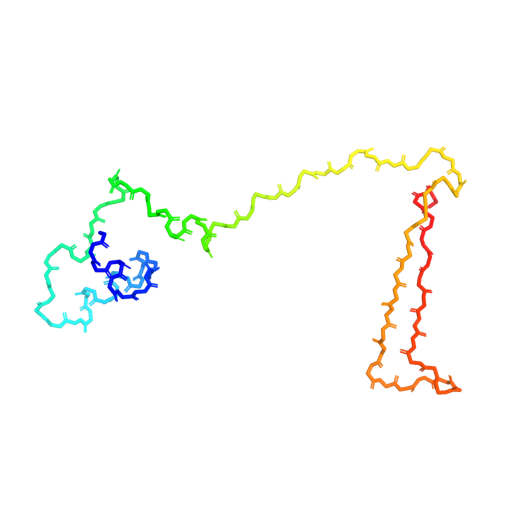OM 719 N N . PHE A 1 90 ? -13.285 8.655 14.514 1.00 96.88 90 PHE A N 1
ATOM 720 C CA . PHE A 1 90 ? -13.610 9.940 15.143 1.00 96.88 90 PHE A CA 1
ATOM 721 C C . PHE A 1 90 ? -12.559 10.414 16.167 1.00 96.88 90 PHE A C 1
ATOM 723 O O . PHE A 1 90 ? -12.150 11.577 16.098 1.00 96.88 90 PHE A O 1
ATOM 730 N N . SER A 1 91 ? -12.129 9.545 17.094 1.00 92.00 91 SER A N 1
ATOM 731 C CA . SER A 1 91 ? -11.238 9.887 18.226 1.00 92.00 91 SER A CA 1
ATOM 732 C C . SER A 1 91 ? -9.740 9.959 17.921 1.00 92.00 91 SER A C 1
ATOM 734 O O . SER A 1 91 ? -9.279 9.275 16.982 1.00 92.00 91 SER A O 1
#

Foldseek 3Di:
DVLCVVVPNDDLVVLVCVVVVDPPDDPPSRDDPPDDDDPVCCVPPPDDDDDDDDPDADPDWPPDKDKDKDADPDQDPPRDGIDIDIDTRHD